Protein AF-A0AAE1GK93-F1 (afdb_monomer_lite)

Organism: Petrolisthes cinctipes (NCBI:txid88211)

Foldseek 3Di:
DVLLVLLCVLVVPLDPPVPDDPVPQLVSVVSSQVSCCVVQVQHDQDDSVCSVPDPDPDVVSVVVSVVSSCVRRVVD

Secondary structure (DSSP, 8-state):
-HHHHHHHHH-TTSS-STT--TT-HHHHHHHHHHHHHHTT-----S-HHHHHH-SS--HHHHHHHHHHHHHHHTT-

InterPro domains:
  IPR001715 Calponin homology domain [PF00307] (1-74)
  IPR001715 Calponin homology domain [PS50021] (1-74)
  IPR036872 CH domain superfamily [G3DSA:1.10.418.10] (1-75)
  IPR036872 CH domain superfamily [SSF47576] (1-75)
  IPR050540 F-actin Monooxygenase Mical [PTHR23167] (1-74)

Sequence (76 aa):
MAFCALIHHFYPDAFDFDELDPKNRRHNFTLAFRVADERGGVMPLLDVEDMVVMKKPDWKCVFTYVQSLYKRYKNE

pLDDT: mean 93.72, std 6.08, range [54.75, 98.0]

Structure (mmCIF, N/CA/C/O backbone):
data_AF-A0AAE1GK93-F1
#
_entry.id   AF-A0AAE1GK93-F1
#
loop_
_atom_site.group_PDB
_atom_site.id
_atom_site.type_symbol
_atom_site.label_atom_id
_atom_site.label_alt_id
_atom_site.label_comp_id
_atom_site.label_asym_id
_atom_site.label_entity_id
_atom_site.label_seq_id
_atom_site.pdbx_PDB_ins_code
_atom_site.Cartn_x
_atom_site.Cartn_y
_atom_site.Cartn_z
_atom_site.occupancy
_atom_site.B_iso_or_equiv
_atom_site.auth_seq_id
_atom_site.auth_comp_id
_atom_site.auth_asym_id
_atom_site.auth_atom_id
_atom_site.pdbx_PDB_model_num
ATOM 1 N N . MET A 1 1 ? -2.113 -5.679 -6.560 1.00 95.00 1 MET A N 1
ATOM 2 C CA . MET A 1 1 ? -3.349 -6.303 -6.049 1.00 95.00 1 MET A CA 1
ATOM 3 C C . MET A 1 1 ? -3.382 -6.445 -4.538 1.00 95.00 1 MET A C 1
ATOM 5 O O . MET A 1 1 ? -4.330 -5.946 -3.964 1.00 95.00 1 MET A O 1
ATOM 9 N N . ALA A 1 2 ? -2.390 -7.052 -3.874 1.00 95.88 2 ALA A N 1
ATOM 10 C CA . ALA A 1 2 ? -2.473 -7.313 -2.426 1.00 95.88 2 ALA A CA 1
ATOM 11 C C . ALA A 1 2 ? -2.841 -6.085 -1.561 1.00 95.88 2 ALA A C 1
ATOM 13 O O . ALA A 1 2 ? -3.740 -6.184 -0.736 1.00 95.88 2 ALA A O 1
ATOM 14 N N . PHE A 1 3 ? -2.217 -4.921 -1.787 1.00 96.75 3 PHE A N 1
ATOM 15 C CA . PHE A 1 3 ? -2.581 -3.701 -1.052 1.00 96.75 3 PHE A CA 1
ATOM 16 C C . PHE A 1 3 ? -4.005 -3.218 -1.349 1.00 96.75 3 PHE A C 1
ATOM 18 O O . PHE A 1 3 ? -4.715 -2.863 -0.419 1.00 96.75 3 PHE A O 1
ATOM 25 N N . CYS A 1 4 ? -4.451 -3.260 -2.609 1.00 97.38 4 CYS A N 1
ATOM 26 C CA . CYS A 1 4 ? -5.835 -2.932 -2.964 1.00 97.38 4 CYS A CA 1
ATOM 27 C C . CYS A 1 4 ? -6.820 -3.850 -2.230 1.00 97.38 4 CYS A C 1
ATOM 29 O O . CYS A 1 4 ? -7.793 -3.369 -1.671 1.00 97.38 4 CYS A O 1
ATOM 31 N N . ALA A 1 5 ? -6.541 -5.156 -2.175 1.00 97.06 5 ALA A N 1
ATOM 32 C CA . ALA A 1 5 ? -7.416 -6.121 -1.511 1.00 97.06 5 ALA A CA 1
ATOM 33 C C . ALA A 1 5 ? -7.477 -5.877 0.002 1.00 97.06 5 ALA A C 1
ATOM 35 O O . ALA A 1 5 ? -8.550 -5.909 0.596 1.00 97.06 5 ALA A O 1
ATOM 36 N N . LEU A 1 6 ? -6.323 -5.587 0.613 1.00 95.62 6 LEU A N 1
ATOM 37 C CA . LEU A 1 6 ? -6.238 -5.243 2.028 1.00 95.62 6 LEU A CA 1
ATOM 38 C C . LEU A 1 6 ? -7.059 -3.991 2.348 1.00 95.62 6 LEU A C 1
ATOM 40 O O . LEU A 1 6 ? -7.783 -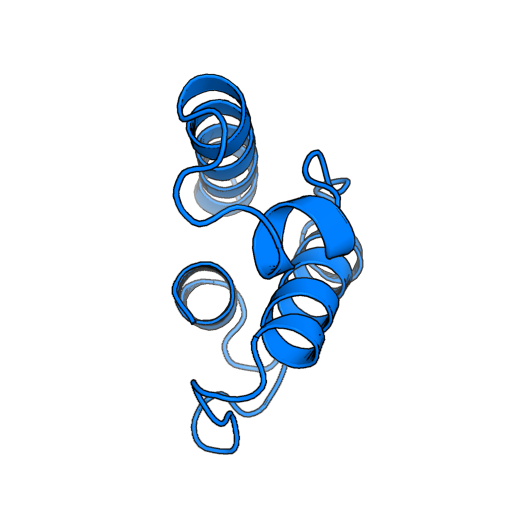3.980 3.332 1.00 95.62 6 LEU A O 1
ATOM 44 N N . ILE A 1 7 ? -6.964 -2.951 1.523 1.00 95.06 7 ILE A N 1
ATOM 45 C CA . ILE A 1 7 ? -7.692 -1.699 1.746 1.00 95.06 7 ILE A CA 1
ATOM 46 C C . ILE A 1 7 ? -9.185 -1.887 1.503 1.00 95.06 7 ILE A C 1
ATOM 48 O O . ILE A 1 7 ? -9.972 -1.467 2.338 1.00 95.06 7 ILE A O 1
ATOM 52 N N . HIS A 1 8 ? -9.576 -2.565 0.422 1.00 95.81 8 HIS A N 1
ATOM 53 C CA . HIS A 1 8 ? -10.977 -2.852 0.112 1.00 95.81 8 HIS A CA 1
ATOM 54 C C . HIS A 1 8 ? -11.657 -3.695 1.204 1.00 95.81 8 HIS A C 1
ATOM 56 O O . HIS A 1 8 ? -12.850 -3.562 1.441 1.00 95.81 8 HIS A O 1
ATOM 62 N N . HIS A 1 9 ? -10.907 -4.538 1.921 1.00 94.12 9 HIS A N 1
ATOM 63 C CA . HIS A 1 9 ? -11.443 -5.258 3.077 1.00 94.12 9 HIS A CA 1
ATOM 64 C C . HIS A 1 9 ? -11.914 -4.321 4.204 1.00 94.12 9 HIS A C 1
ATOM 66 O O . HIS A 1 9 ? -12.936 -4.602 4.825 1.00 94.12 9 HIS A O 1
ATOM 72 N N . PHE A 1 10 ? -11.189 -3.227 4.462 1.00 92.69 10 PHE A N 1
ATOM 73 C CA . PHE A 1 10 ? -11.532 -2.259 5.513 1.00 92.69 10 PHE A CA 1
ATOM 74 C C . PHE A 1 10 ? -12.407 -1.101 5.007 1.00 92.69 10 PHE A C 1
ATOM 76 O O . PHE A 1 10 ? -13.238 -0.598 5.755 1.00 92.69 10 PHE A O 1
ATOM 83 N N . TYR A 1 11 ? -12.260 -0.713 3.738 1.00 93.50 11 TYR A N 1
ATOM 84 C CA . TYR A 1 11 ? -13.016 0.352 3.076 1.00 93.50 11 TYR A CA 1
ATOM 85 C C . TYR A 1 11 ? -13.559 -0.145 1.723 1.00 93.50 11 TYR A C 1
ATOM 87 O O . TYR A 1 11 ? -13.011 0.201 0.669 1.00 93.50 11 TYR A O 1
ATOM 95 N N . PRO A 1 12 ? -14.608 -0.988 1.723 1.00 95.06 12 PRO A N 1
ATOM 96 C CA . PRO A 1 12 ? -15.154 -1.581 0.498 1.00 95.06 12 PRO A CA 1
ATOM 97 C C . PRO A 1 12 ? -15.785 -0.549 -0.449 1.00 95.06 12 PRO A C 1
ATOM 99 O O . PRO A 1 12 ? -15.939 -0.803 -1.635 1.00 95.06 12 PRO A O 1
ATOM 102 N N . ASP A 1 13 ? -16.133 0.634 0.055 1.00 94.88 13 ASP A N 1
ATOM 103 C CA . ASP A 1 13 ? -16.709 1.749 -0.698 1.00 94.88 13 ASP A CA 1
ATOM 104 C C . ASP A 1 13 ? -15.653 2.714 -1.271 1.00 94.88 13 ASP A C 1
ATOM 106 O O . ASP A 1 13 ? -15.999 3.702 -1.922 1.00 94.88 13 ASP A O 1
ATOM 110 N N . ALA A 1 14 ? -14.360 2.473 -1.026 1.00 94.75 14 ALA A N 1
ATOM 111 C CA . ALA A 1 14 ? -13.313 3.412 -1.418 1.00 94.75 14 ALA A CA 1
ATOM 112 C C . ALA A 1 14 ? -13.006 3.412 -2.925 1.00 94.75 14 ALA A C 1
ATOM 114 O O . ALA A 1 14 ? -12.577 4.440 -3.454 1.00 94.75 14 ALA A O 1
ATOM 115 N N . PHE A 1 15 ? -13.176 2.273 -3.597 1.00 96.31 15 PHE A N 1
ATOM 116 C CA . PHE A 1 15 ? -13.013 2.093 -5.042 1.00 96.31 15 PHE A CA 1
ATOM 117 C C . PHE A 1 15 ? -13.585 0.737 -5.468 1.00 96.31 15 PHE A C 1
ATOM 119 O O . PHE A 1 15 ? -13.656 -0.182 -4.654 1.00 96.31 15 PHE A O 1
ATOM 126 N N . ASP A 1 16 ? -13.928 0.599 -6.749 1.00 96.50 16 ASP A N 1
ATOM 127 C CA . ASP A 1 16 ? -14.343 -0.684 -7.315 1.00 96.50 16 ASP A CA 1
ATOM 128 C C . ASP A 1 16 ? -13.125 -1.610 -7.470 1.00 96.50 16 ASP A C 1
ATOM 130 O O . ASP A 1 16 ? -12.190 -1.326 -8.225 1.00 96.50 16 ASP A O 1
ATOM 134 N N . PHE A 1 17 ? -13.097 -2.694 -6.694 1.00 96.75 17 PHE A N 1
ATOM 135 C CA . PHE A 1 17 ? -12.009 -3.667 -6.736 1.00 96.75 17 PHE A CA 1
ATOM 136 C C . PHE A 1 17 ? -12.089 -4.588 -7.961 1.00 96.75 17 PHE A C 1
ATOM 138 O O . PHE A 1 17 ? -11.043 -5.024 -8.451 1.00 96.75 17 PHE A O 1
ATOM 145 N N . ASP A 1 18 ? -13.292 -4.870 -8.462 1.00 96.06 18 ASP A N 1
ATOM 146 C CA . ASP A 1 18 ? -13.511 -5.817 -9.559 1.00 96.06 18 ASP A CA 1
ATOM 147 C C . ASP A 1 18 ? -13.098 -5.220 -10.915 1.00 96.06 18 ASP A C 1
ATOM 149 O O . ASP A 1 18 ? -12.717 -5.953 -11.831 1.00 96.06 18 ASP A O 1
ATOM 153 N N . GLU A 1 19 ? -13.071 -3.890 -11.026 1.00 96.38 19 GLU A N 1
ATOM 154 C CA . GLU A 1 19 ? -12.557 -3.171 -12.200 1.00 96.38 19 GLU A CA 1
ATOM 155 C C . GLU A 1 19 ? -11.014 -3.140 -12.293 1.00 96.38 19 GLU A C 1
ATOM 157 O O . GLU A 1 19 ? -10.452 -2.708 -13.307 1.00 96.38 19 GLU A O 1
ATOM 162 N N . LEU A 1 20 ? -10.286 -3.601 -11.267 1.00 97.19 20 LEU A N 1
ATOM 163 C CA . LEU A 1 20 ? -8.823 -3.522 -11.242 1.00 97.19 20 LEU A CA 1
ATOM 164 C C . LEU A 1 20 ? -8.146 -4.623 -12.070 1.00 97.19 20 LEU A C 1
ATOM 166 O O . LEU A 1 20 ? -8.293 -5.817 -11.815 1.00 97.19 20 LEU A O 1
ATOM 170 N N . ASP A 1 21 ? -7.260 -4.222 -12.987 1.00 97.75 21 ASP A N 1
ATOM 171 C CA . ASP A 1 21 ? -6.396 -5.147 -13.731 1.00 97.75 21 ASP A CA 1
ATOM 172 C C . ASP A 1 21 ? -5.087 -5.434 -12.960 1.00 97.75 21 ASP A C 1
ATOM 174 O O . ASP A 1 21 ? -4.283 -4.515 -12.740 1.00 97.75 21 ASP A O 1
ATOM 178 N N . PRO A 1 22 ? -4.776 -6.700 -12.612 1.00 95.62 22 PRO A N 1
ATOM 179 C CA . PRO A 1 22 ? -3.504 -7.081 -11.994 1.00 95.62 22 PRO A CA 1
ATOM 180 C C . PRO A 1 22 ? -2.248 -6.664 -12.776 1.00 95.62 22 PRO A C 1
ATOM 182 O O . PRO A 1 22 ? -1.186 -6.487 -12.167 1.00 95.62 22 PRO A O 1
ATOM 185 N N . LYS A 1 23 ? -2.344 -6.491 -14.101 1.00 96.06 23 LYS A N 1
ATOM 186 C CA . LYS A 1 23 ? -1.239 -6.040 -14.963 1.00 96.06 23 LYS A CA 1
ATOM 187 C C . LYS A 1 23 ? -0.921 -4.557 -14.768 1.00 96.06 23 LYS A C 1
ATOM 189 O O . LYS A 1 23 ? 0.243 -4.169 -14.890 1.00 96.06 23 LYS A O 1
ATOM 194 N N . ASN A 1 24 ? -1.897 -3.747 -14.355 1.00 96.56 24 ASN A N 1
ATOM 195 C CA . ASN A 1 24 ? -1.741 -2.312 -14.108 1.00 96.56 24 ASN A CA 1
ATOM 196 C C . ASN A 1 24 ? -1.132 -2.030 -12.722 1.00 96.56 24 ASN A C 1
ATOM 198 O O . ASN A 1 24 ? -1.683 -1.302 -11.898 1.00 96.56 24 ASN A O 1
ATOM 202 N N . ARG A 1 25 ? 0.051 -2.604 -12.452 1.00 95.38 25 ARG A N 1
ATOM 203 C CA . ARG A 1 25 ? 0.734 -2.548 -11.142 1.00 95.38 25 ARG A CA 1
ATOM 204 C C . ARG A 1 25 ? 0.876 -1.130 -10.596 1.00 95.38 25 ARG A C 1
ATOM 206 O O . ARG A 1 25 ? 0.562 -0.910 -9.433 1.00 95.38 25 ARG A O 1
ATOM 213 N N . ARG A 1 26 ? 1.332 -0.195 -11.433 1.00 97.19 26 ARG A N 1
ATOM 214 C CA . ARG A 1 26 ? 1.523 1.216 -11.071 1.00 97.19 26 ARG A CA 1
ATOM 215 C C . ARG A 1 26 ? 0.228 1.836 -10.565 1.00 97.19 26 ARG A C 1
ATOM 217 O O . ARG A 1 26 ? 0.195 2.317 -9.443 1.00 97.19 26 ARG A O 1
ATOM 224 N N . HIS A 1 27 ? -0.836 1.739 -11.362 1.00 97.94 27 HIS A N 1
ATOM 225 C CA . HIS A 1 27 ? -2.159 2.229 -10.986 1.00 97.94 27 HIS A CA 1
ATOM 226 C C . HIS A 1 27 ? -2.628 1.613 -9.663 1.00 97.94 27 HIS A C 1
ATOM 228 O O . HIS A 1 27 ? -3.010 2.340 -8.755 1.00 97.94 27 HIS A O 1
ATOM 234 N N . ASN A 1 28 ? -2.502 0.292 -9.518 1.00 97.88 28 ASN A N 1
ATOM 235 C CA . ASN A 1 28 ? -2.930 -0.421 -8.317 1.00 97.88 28 ASN A CA 1
ATOM 236 C C . ASN A 1 28 ? -2.174 0.032 -7.056 1.00 97.88 28 ASN A C 1
ATOM 238 O O . ASN A 1 28 ? -2.788 0.225 -6.010 1.00 97.88 28 ASN A O 1
ATOM 242 N N . PHE A 1 29 ? -0.851 0.214 -7.128 1.00 97.56 29 PHE A N 1
ATOM 243 C CA . PHE A 1 29 ? -0.075 0.722 -5.991 1.00 97.56 29 PHE A CA 1
ATOM 244 C C . PHE A 1 29 ? -0.422 2.176 -5.671 1.00 97.56 29 PHE A C 1
ATOM 246 O O . PHE A 1 29 ? -0.669 2.483 -4.509 1.00 97.56 29 PHE A O 1
ATOM 253 N N . THR A 1 30 ? -0.503 3.047 -6.682 1.00 97.88 30 THR A N 1
ATOM 254 C CA . THR A 1 30 ? -0.893 4.451 -6.491 1.00 97.88 30 THR A CA 1
ATOM 255 C C . THR A 1 30 ? -2.271 4.564 -5.849 1.00 97.88 30 THR A C 1
ATOM 257 O O . THR A 1 30 ? -2.428 5.295 -4.876 1.00 97.88 30 THR A O 1
ATOM 260 N N . LEU A 1 31 ? -3.258 3.823 -6.361 1.00 98.00 31 LEU A N 1
ATOM 261 C CA . LEU A 1 31 ? -4.616 3.809 -5.827 1.00 98.00 31 LE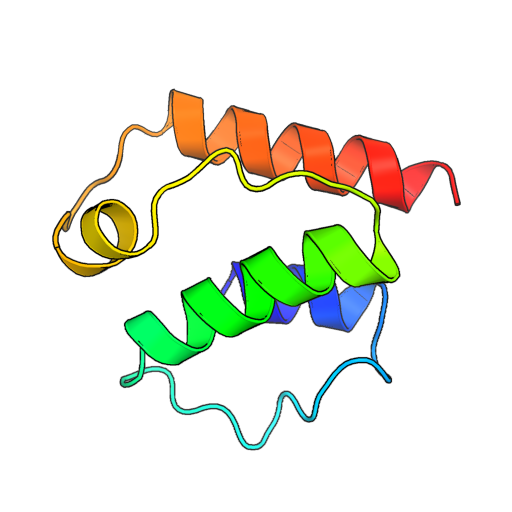U A CA 1
ATOM 262 C C . LEU A 1 31 ? -4.622 3.350 -4.370 1.00 98.00 31 LEU A C 1
ATOM 264 O O . LEU A 1 31 ? -5.168 4.041 -3.517 1.00 98.00 31 LEU A O 1
ATOM 268 N N . ALA A 1 32 ? -3.977 2.218 -4.082 1.00 97.31 32 ALA A N 1
ATOM 269 C CA . ALA A 1 32 ? -3.909 1.690 -2.731 1.00 97.31 32 ALA A CA 1
ATOM 270 C C . ALA A 1 32 ? -3.261 2.690 -1.762 1.00 97.31 32 ALA A C 1
ATOM 272 O O . ALA A 1 32 ? -3.843 3.029 -0.739 1.00 97.31 32 ALA A O 1
ATOM 273 N N . PHE A 1 33 ? -2.079 3.209 -2.081 1.00 97.31 33 PHE A N 1
ATOM 274 C CA . PHE A 1 33 ? -1.362 4.097 -1.166 1.00 97.31 33 PHE A CA 1
ATOM 275 C C . PHE A 1 33 ? -2.087 5.431 -0.961 1.00 97.31 33 PHE A C 1
ATOM 277 O O . PHE A 1 33 ? -2.140 5.913 0.166 1.00 97.31 33 PHE A O 1
ATOM 284 N N . ARG A 1 34 ? -2.717 5.979 -2.009 1.00 97.12 34 ARG A N 1
ATOM 285 C CA . ARG A 1 34 ? -3.553 7.180 -1.895 1.00 97.12 34 ARG A CA 1
ATOM 286 C C . ARG A 1 34 ? -4.753 6.943 -0.979 1.00 97.12 34 ARG A C 1
ATOM 288 O O . ARG A 1 34 ? -4.984 7.721 -0.065 1.00 97.12 34 ARG A O 1
ATOM 295 N N . VAL A 1 35 ? -5.499 5.859 -1.195 1.00 96.38 35 VAL A N 1
ATOM 296 C CA . VAL A 1 35 ? -6.699 5.557 -0.397 1.00 96.38 35 VAL A CA 1
ATOM 297 C C . VAL A 1 35 ? -6.334 5.252 1.056 1.00 96.38 35 VAL A C 1
ATOM 299 O O . VAL A 1 35 ? -7.048 5.670 1.966 1.00 96.38 35 VAL A O 1
ATOM 302 N N . ALA A 1 36 ? -5.214 4.565 1.290 1.00 95.50 36 ALA A N 1
ATOM 303 C CA . ALA A 1 36 ? -4.720 4.303 2.637 1.00 95.50 36 ALA A CA 1
ATOM 304 C C . ALA A 1 36 ? -4.432 5.591 3.424 1.00 95.50 36 ALA A C 1
ATOM 306 O O . ALA A 1 36 ? -4.677 5.628 4.631 1.00 95.50 36 ALA A O 1
ATOM 307 N N . ASP A 1 37 ? -3.957 6.634 2.747 1.00 95.50 37 ASP A N 1
ATOM 308 C CA . ASP A 1 37 ? -3.727 7.951 3.334 1.00 95.50 37 ASP A CA 1
ATOM 309 C C . ASP A 1 37 ? -5.041 8.731 3.504 1.00 95.50 37 ASP A C 1
ATOM 311 O O . ASP A 1 37 ? -5.399 9.116 4.612 1.00 95.50 37 ASP A O 1
ATOM 315 N N . GLU A 1 38 ? -5.835 8.869 2.441 1.00 94.88 38 GLU A N 1
ATOM 316 C CA . GLU A 1 38 ? -7.068 9.672 2.445 1.00 94.88 38 GLU A CA 1
ATOM 317 C C . GLU A 1 38 ? -8.153 9.130 3.387 1.00 94.88 38 GLU A C 1
ATOM 319 O O . GLU A 1 38 ? -8.835 9.904 4.059 1.00 94.88 38 GLU A O 1
ATOM 324 N N . ARG A 1 39 ? -8.345 7.806 3.427 1.00 92.25 39 ARG A N 1
ATOM 325 C CA . ARG A 1 39 ? -9.375 7.158 4.261 1.00 92.25 39 ARG A CA 1
ATOM 326 C C . ARG A 1 39 ? -8.817 6.703 5.599 1.00 92.25 39 ARG A C 1
ATOM 328 O O . ARG A 1 39 ? -9.479 6.823 6.622 1.00 92.25 39 ARG A O 1
ATOM 335 N N . GLY A 1 40 ? -7.592 6.189 5.576 1.00 87.44 40 GLY A N 1
ATOM 336 C CA . GLY A 1 40 ? -6.954 5.584 6.732 1.00 87.44 40 GLY A CA 1
ATOM 337 C C . GLY A 1 40 ? -6.054 6.512 7.536 1.00 87.44 40 GLY A C 1
ATOM 338 O O . GLY A 1 40 ? -5.733 6.201 8.681 1.00 87.44 40 GLY A O 1
ATOM 339 N N . GLY A 1 41 ? -5.601 7.631 6.974 1.00 92.62 41 GLY A N 1
ATOM 340 C CA . GLY A 1 41 ? -4.549 8.458 7.570 1.00 92.62 41 GLY A CA 1
ATOM 341 C C . GLY A 1 41 ? -3.209 7.726 7.698 1.00 92.62 41 GLY A C 1
ATOM 342 O O . GLY A 1 41 ? -2.447 8.004 8.626 1.00 92.62 41 GLY A O 1
ATOM 343 N N . VAL A 1 42 ? -2.943 6.729 6.843 1.00 94.12 42 VAL A N 1
ATOM 344 C CA . VAL A 1 42 ? -1.674 5.987 6.831 1.00 94.12 42 VAL A CA 1
ATOM 345 C C . VAL A 1 42 ? -0.804 6.487 5.687 1.00 94.12 42 VAL A C 1
ATOM 347 O O . VAL A 1 42 ? -0.965 6.066 4.541 1.00 94.12 42 VAL A O 1
ATOM 350 N N . MET A 1 43 ? 0.175 7.323 6.031 1.00 92.88 43 MET A N 1
ATOM 351 C CA . MET A 1 43 ? 1.143 7.847 5.071 1.00 92.88 43 MET A CA 1
ATOM 352 C C . MET A 1 43 ? 1.860 6.706 4.320 1.00 92.88 43 MET A C 1
ATOM 354 O O . MET A 1 43 ? 2.317 5.747 4.959 1.00 92.88 43 MET A O 1
ATOM 358 N N . PRO A 1 44 ? 2.021 6.802 2.988 1.00 92.25 44 PRO A N 1
ATOM 359 C CA . PRO A 1 44 ? 2.765 5.821 2.207 1.00 92.25 44 PRO A CA 1
ATOM 360 C C . PRO A 1 44 ? 4.226 5.731 2.666 1.00 92.25 44 PRO A C 1
ATOM 362 O O . PRO A 1 44 ? 4.948 6.724 2.662 1.00 92.25 44 PRO A O 1
ATOM 365 N N . LEU A 1 45 ? 4.675 4.530 3.045 1.00 92.94 45 LEU A N 1
ATOM 366 C CA . LEU A 1 45 ? 6.087 4.261 3.378 1.00 92.94 45 LEU A CA 1
ATOM 367 C C . LEU A 1 45 ? 6.861 3.616 2.222 1.00 92.94 45 LEU A C 1
ATOM 369 O O . LEU A 1 45 ? 8.057 3.363 2.341 1.00 92.94 45 LEU A O 1
ATOM 373 N N . LEU A 1 46 ? 6.165 3.287 1.136 1.00 95.44 46 LEU A N 1
ATOM 374 C CA . LEU A 1 46 ? 6.711 2.614 -0.032 1.00 95.44 46 LEU A CA 1
ATOM 375 C C . LEU A 1 46 ? 6.547 3.519 -1.245 1.00 95.44 46 LEU A C 1
ATOM 377 O O . LEU A 1 46 ? 5.464 4.061 -1.469 1.00 95.44 46 LEU A O 1
ATOM 381 N N . ASP A 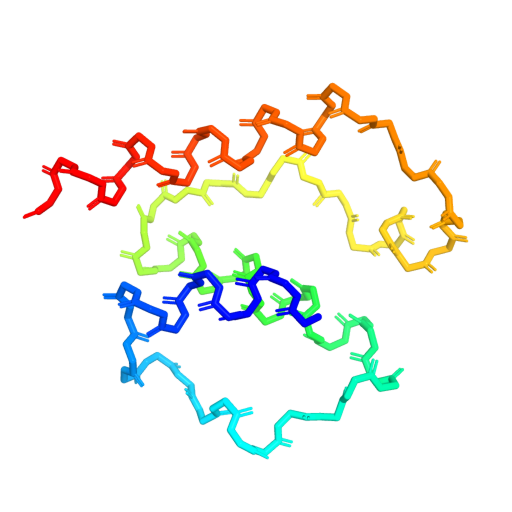1 47 ? 7.602 3.627 -2.042 1.00 95.00 47 ASP A N 1
ATOM 382 C CA . ASP A 1 47 ? 7.548 4.328 -3.316 1.00 95.00 47 ASP A CA 1
ATOM 383 C C . ASP A 1 47 ? 6.912 3.447 -4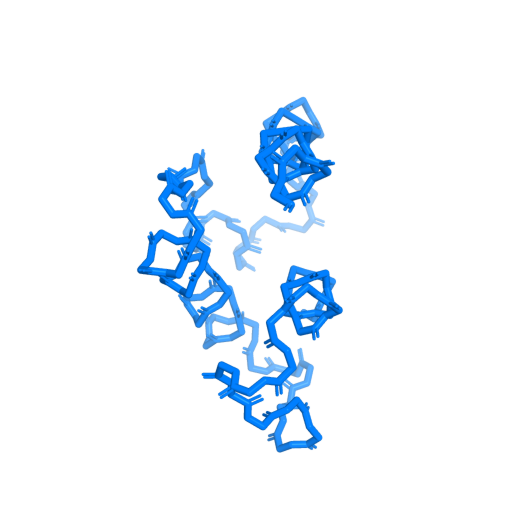.406 1.00 95.00 47 ASP A C 1
ATOM 385 O O . ASP A 1 47 ? 7.137 2.233 -4.477 1.00 95.00 47 ASP A O 1
ATOM 389 N N . VAL A 1 48 ? 6.077 4.048 -5.255 1.00 95.19 48 VAL A N 1
ATOM 390 C CA . VAL A 1 48 ? 5.361 3.316 -6.311 1.00 95.19 48 VAL A CA 1
ATOM 391 C C . VAL A 1 48 ? 6.317 2.829 -7.398 1.00 95.19 48 VAL A C 1
ATOM 393 O O . VAL A 1 48 ? 6.148 1.704 -7.877 1.00 95.19 48 VAL A O 1
ATOM 396 N N . GLU A 1 49 ? 7.310 3.631 -7.788 1.00 94.69 49 GLU A N 1
ATOM 397 C CA . GLU A 1 49 ? 8.289 3.255 -8.810 1.00 94.69 49 GLU A CA 1
ATOM 398 C C . GLU A 1 49 ? 9.078 2.038 -8.359 1.00 94.69 49 GLU A C 1
ATOM 400 O O . GLU A 1 49 ? 9.152 1.042 -9.087 1.00 94.69 49 GLU A O 1
ATOM 405 N N . ASP A 1 50 ? 9.578 2.081 -7.126 1.00 93.50 50 ASP A N 1
ATOM 406 C CA . ASP A 1 50 ? 10.333 0.983 -6.534 1.00 93.50 50 ASP A CA 1
ATOM 407 C C . ASP A 1 50 ? 9.490 -0.293 -6.497 1.00 93.50 50 ASP A C 1
ATOM 409 O O . ASP A 1 50 ? 9.921 -1.356 -6.951 1.00 93.50 50 ASP A O 1
ATOM 413 N N . MET A 1 51 ? 8.235 -0.195 -6.060 1.00 94.25 51 MET A N 1
ATOM 414 C CA . MET A 1 51 ? 7.331 -1.345 -5.985 1.00 94.25 51 MET A CA 1
ATOM 415 C C . MET A 1 51 ? 6.914 -1.895 -7.357 1.00 94.25 51 MET A C 1
ATOM 417 O O . MET A 1 51 ? 6.508 -3.060 -7.451 1.00 94.25 51 MET A O 1
ATOM 421 N N . VAL A 1 52 ? 7.002 -1.100 -8.427 1.00 93.94 52 VAL A N 1
ATOM 422 C CA . VAL A 1 52 ? 6.743 -1.534 -9.809 1.00 93.94 52 VAL A CA 1
ATOM 423 C C . VAL A 1 52 ? 7.988 -2.170 -10.432 1.00 93.94 52 VAL A C 1
ATOM 425 O O . VAL A 1 52 ? 7.881 -3.237 -11.046 1.00 93.94 52 VAL A O 1
ATOM 428 N N . VAL A 1 53 ? 9.159 -1.556 -10.269 1.00 93.31 53 VAL A N 1
ATOM 429 C CA . VAL A 1 53 ? 10.409 -1.990 -10.910 1.00 93.31 53 VAL A CA 1
ATOM 430 C C . VAL A 1 53 ? 11.028 -3.182 -10.180 1.00 93.31 53 VAL A C 1
ATOM 432 O O . VAL A 1 53 ? 11.510 -4.123 -10.816 1.00 93.31 53 VAL A O 1
ATOM 435 N N . MET A 1 54 ? 10.983 -3.197 -8.847 1.00 91.19 54 MET A N 1
ATOM 436 C CA . MET A 1 54 ? 11.612 -4.251 -8.061 1.00 91.19 54 MET A CA 1
ATOM 437 C C . MET A 1 54 ? 10.814 -5.553 -8.156 1.00 91.19 54 MET A C 1
ATOM 439 O O . MET A 1 54 ? 9.658 -5.654 -7.742 1.00 91.19 54 MET A O 1
ATOM 443 N N . LYS A 1 55 ? 11.469 -6.606 -8.654 1.00 86.88 55 LYS A N 1
ATOM 444 C CA . LYS A 1 55 ? 10.925 -7.973 -8.623 1.00 86.88 55 LYS A CA 1
ATOM 445 C C . LYS A 1 55 ? 10.844 -8.521 -7.192 1.00 86.88 55 LYS A C 1
ATOM 447 O O . LYS A 1 55 ? 9.994 -9.358 -6.902 1.00 86.88 55 LYS A O 1
ATOM 452 N N . LYS A 1 56 ? 11.737 -8.059 -6.313 1.00 90.25 56 LYS A N 1
ATOM 453 C CA . LYS A 1 56 ? 11.798 -8.424 -4.896 1.00 90.25 56 LYS A CA 1
ATOM 454 C C . LYS A 1 56 ? 12.101 -7.168 -4.063 1.00 90.25 56 LYS A C 1
ATOM 456 O O . LYS A 1 56 ? 13.276 -6.858 -3.888 1.00 90.25 56 LYS A O 1
ATOM 461 N N . PRO A 1 57 ? 11.074 -6.432 -3.607 1.00 91.75 57 PRO A N 1
ATOM 462 C CA . PRO A 1 57 ? 11.271 -5.277 -2.733 1.00 91.75 57 PRO A CA 1
ATOM 463 C C . PRO A 1 57 ? 11.815 -5.705 -1.361 1.00 91.75 57 PRO A C 1
ATOM 465 O O . PRO A 1 57 ? 11.739 -6.884 -0.993 1.00 91.75 57 PRO A O 1
ATOM 468 N N . ASP A 1 58 ? 12.353 -4.752 -0.595 1.00 93.25 58 ASP A N 1
ATOM 469 C CA . ASP A 1 58 ? 12.798 -5.012 0.776 1.00 93.25 58 ASP A CA 1
ATOM 470 C C . ASP A 1 58 ? 11.606 -5.450 1.640 1.00 93.25 58 ASP A C 1
ATOM 472 O O . ASP A 1 58 ? 10.643 -4.709 1.865 1.00 93.25 58 ASP A O 1
ATOM 476 N N . TRP A 1 59 ? 11.672 -6.688 2.131 1.00 94.00 59 TRP A N 1
ATOM 477 C CA . TRP A 1 59 ? 10.595 -7.290 2.905 1.00 94.00 59 TRP A CA 1
ATOM 478 C C . TRP A 1 59 ? 10.363 -6.582 4.243 1.00 94.00 59 TRP A C 1
ATOM 480 O O . TRP A 1 59 ? 9.235 -6.606 4.727 1.00 94.00 59 TRP A O 1
ATOM 490 N N . LYS A 1 60 ? 11.378 -5.935 4.834 1.00 96.00 60 LYS A N 1
ATOM 491 C CA . LYS A 1 60 ? 11.236 -5.174 6.083 1.00 96.00 60 LYS A CA 1
ATOM 492 C C . LYS A 1 60 ? 10.421 -3.912 5.850 1.00 96.00 60 LYS A C 1
ATOM 494 O O . LYS A 1 60 ? 9.531 -3.625 6.646 1.00 96.00 60 LYS A O 1
ATOM 499 N N . CYS A 1 61 ? 10.673 -3.193 4.756 1.00 95.44 61 CYS A N 1
ATOM 500 C CA . CYS A 1 61 ? 9.880 -2.018 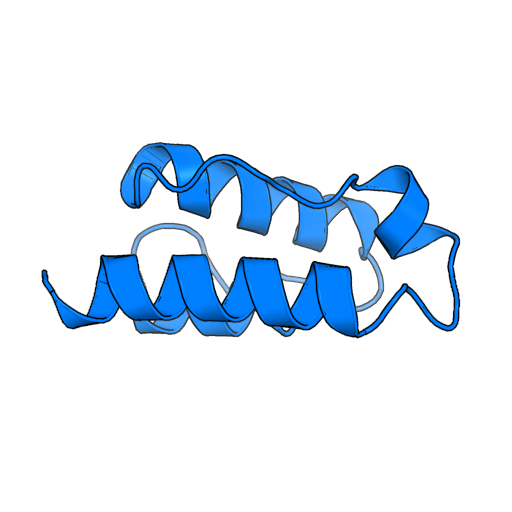4.384 1.00 95.44 61 CYS A CA 1
ATOM 501 C C . CYS A 1 61 ? 8.421 -2.409 4.120 1.00 95.44 61 CYS A C 1
ATOM 503 O O . CYS A 1 61 ? 7.506 -1.811 4.687 1.00 95.44 61 CYS A O 1
ATOM 505 N N . VAL A 1 62 ? 8.200 -3.470 3.333 1.00 95.62 62 VAL A N 1
ATOM 506 C CA . VAL A 1 62 ? 6.850 -3.980 3.045 1.00 95.62 62 VAL A CA 1
ATOM 507 C C . VAL A 1 62 ? 6.143 -4.427 4.325 1.00 95.62 62 VAL A C 1
ATOM 509 O O . VAL A 1 62 ? 5.001 -4.038 4.557 1.00 95.62 62 VAL A O 1
ATOM 512 N N . PHE A 1 63 ? 6.822 -5.195 5.180 1.00 95.69 63 PHE A N 1
ATOM 513 C CA . PHE A 1 63 ? 6.291 -5.639 6.468 1.00 95.69 63 PHE A CA 1
ATOM 514 C C . PHE A 1 63 ? 5.908 -4.457 7.362 1.00 95.69 63 PHE A C 1
ATOM 516 O O . PHE A 1 63 ? 4.810 -4.438 7.911 1.00 95.69 63 PHE A O 1
ATOM 523 N N . THR A 1 64 ? 6.781 -3.451 7.460 1.00 96.19 64 THR A N 1
ATOM 524 C CA . THR A 1 64 ? 6.553 -2.253 8.280 1.00 96.19 64 THR A CA 1
ATOM 525 C C . THR A 1 64 ? 5.319 -1.497 7.802 1.00 96.19 64 THR A C 1
ATOM 527 O O . THR A 1 64 ? 4.486 -1.092 8.611 1.00 96.19 64 THR A O 1
ATOM 530 N N . TYR A 1 65 ? 5.150 -1.353 6.485 1.00 96.44 65 TYR A N 1
ATOM 531 C CA . TYR A 1 65 ? 3.978 -0.685 5.932 1.00 96.44 65 TYR A CA 1
ATOM 532 C C . TYR A 1 65 ? 2.685 -1.478 6.171 1.00 96.44 65 TYR A C 1
ATOM 534 O O . TYR A 1 65 ? 1.701 -0.915 6.646 1.00 96.44 65 TYR A O 1
ATOM 542 N N . VAL A 1 66 ? 2.695 -2.797 5.947 1.00 95.69 66 VAL A N 1
ATOM 543 C CA . VAL A 1 66 ? 1.540 -3.669 6.242 1.00 95.69 66 VAL A CA 1
ATOM 544 C C . VAL A 1 66 ? 1.176 -3.635 7.730 1.00 95.69 66 VAL A C 1
ATOM 546 O O . VAL A 1 66 ? -0.004 -3.571 8.074 1.00 95.69 66 VAL A O 1
ATOM 549 N N . GLN A 1 67 ? 2.170 -3.630 8.621 1.00 94.88 67 GLN A N 1
ATOM 550 C CA . GLN A 1 67 ? 1.948 -3.523 10.061 1.00 94.88 67 GLN A CA 1
ATOM 551 C C . GLN A 1 67 ? 1.298 -2.184 10.439 1.00 94.88 67 GLN A C 1
ATOM 553 O O . GLN A 1 67 ? 0.386 -2.172 11.268 1.00 94.88 67 GLN A O 1
ATOM 558 N N . SER A 1 68 ? 1.724 -1.076 9.824 1.00 94.12 68 SER A N 1
ATOM 559 C CA . SER A 1 68 ? 1.115 0.246 10.023 1.00 94.12 68 SER A CA 1
ATOM 560 C C . SER A 1 68 ? -0.349 0.278 9.578 1.00 94.12 68 SER A C 1
ATOM 562 O O . SER A 1 68 ? -1.193 0.741 10.345 1.00 94.12 68 SER A O 1
ATOM 564 N N . LEU A 1 69 ? -0.664 -0.285 8.403 1.00 94.50 69 LEU A N 1
ATOM 565 C CA . LEU A 1 69 ? -2.042 -0.417 7.911 1.00 94.50 69 LEU A CA 1
ATOM 566 C C . LEU A 1 69 ? -2.903 -1.222 8.892 1.00 94.50 69 LEU A C 1
ATOM 568 O O . LEU A 1 69 ? -3.929 -0.743 9.364 1.00 94.50 69 LEU A O 1
ATOM 572 N N . TYR A 1 70 ? -2.444 -2.414 9.280 1.00 91.88 70 TYR A N 1
ATOM 573 C CA . TYR A 1 70 ? -3.194 -3.276 10.195 1.00 91.88 70 TYR A CA 1
ATOM 574 C C . TYR A 1 70 ? -3.402 -2.634 11.571 1.00 91.88 70 TYR A C 1
ATOM 576 O O . TYR A 1 70 ? -4.493 -2.703 12.132 1.00 91.88 70 TYR A O 1
ATOM 584 N N . LYS A 1 71 ? -2.373 -1.979 12.122 1.00 91.44 71 LYS A N 1
ATOM 585 C CA . LYS A 1 71 ? -2.483 -1.275 13.406 1.00 91.44 71 LYS A CA 1
ATOM 586 C C . LYS A 1 71 ? -3.497 -0.136 13.332 1.00 91.44 71 LYS A C 1
ATOM 588 O O . LYS A 1 71 ? -4.190 0.103 14.317 1.00 91.44 71 LYS A O 1
ATOM 593 N N . ARG A 1 72 ? -3.566 0.580 12.209 1.00 90.88 72 ARG A N 1
ATOM 594 C CA . ARG A 1 72 ? -4.521 1.673 12.043 1.00 90.88 72 ARG A CA 1
ATOM 595 C C . ARG A 1 72 ? -5.950 1.152 11.932 1.00 90.88 72 ARG A C 1
ATOM 597 O O . ARG A 1 72 ? -6.799 1.640 12.664 1.00 90.88 72 ARG A O 1
ATOM 604 N N . TYR A 1 73 ? -6.178 0.149 11.087 1.00 87.50 73 TYR A N 1
ATOM 605 C CA . TYR A 1 73 ? -7.525 -0.328 10.757 1.00 87.50 73 TYR A CA 1
ATOM 606 C C . TYR A 1 73 ? -8.124 -1.277 11.792 1.00 87.50 73 TYR A C 1
ATOM 608 O O . TYR A 1 73 ? -9.335 -1.363 11.907 1.00 87.50 73 TYR A O 1
ATOM 616 N N . LYS A 1 74 ? -7.303 -1.976 12.586 1.00 80.81 74 LYS A N 1
ATOM 617 C CA . LYS A 1 74 ? -7.806 -2.805 13.694 1.00 80.81 74 LYS A CA 1
ATOM 618 C C . LYS A 1 74 ? -8.372 -1.976 14.859 1.00 80.81 74 LYS A C 1
ATOM 620 O O . LYS A 1 74 ? -9.116 -2.512 15.673 1.00 80.81 74 LYS A O 1
ATOM 625 N N . ASN A 1 75 ? -7.939 -0.724 14.995 1.00 68.88 75 ASN A N 1
ATOM 626 C CA . ASN A 1 75 ? -8.316 0.148 16.110 1.00 68.88 75 ASN A CA 1
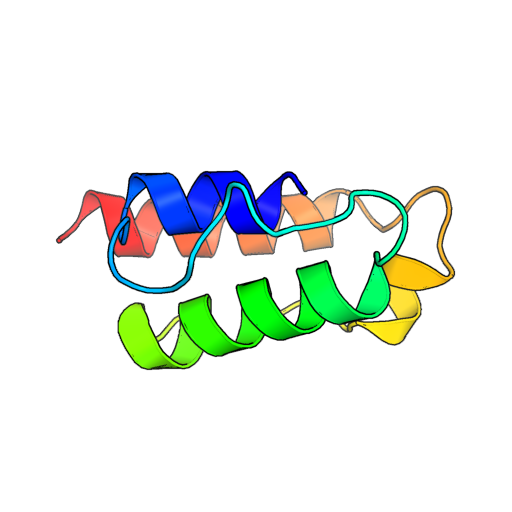ATOM 627 C C . ASN A 1 75 ? -9.415 1.163 15.736 1.00 68.88 75 ASN A C 1
ATOM 629 O O . ASN A 1 75 ? -9.696 2.045 16.546 1.00 68.88 75 ASN A O 1
ATOM 633 N N . GLU A 1 76 ? -9.986 1.060 14.532 1.00 54.75 76 GLU A N 1
ATOM 634 C CA . GLU A 1 76 ? -11.253 1.700 14.138 1.00 54.75 76 GLU A CA 1
ATOM 635 C C . GLU A 1 76 ? -12.407 0.709 14.313 1.00 54.75 76 GLU A C 1
ATOM 637 O O . GLU A 1 76 ? -13.494 1.164 14.730 1.00 54.75 76 GLU A O 1
#

Radius of gyration: 11.81 Å; chains: 1; bounding box: 30×18×31 Å